Protein AF-A0A918P3N2-F1 (afdb_monomer_lite)

Secondary structure (DSSP, 8-state):
-HHHHHHHHHHHHHHHHHHHHHHHHHHHHHHHHHHHHHHHHHHHHHHHH-HHHHHHSSS-EEEEETTEEEEPEEEEEEEEEEEE--SSS--EEEEEEEEEEEEE--HHHH-SS-EEEEEE--

pLDDT: mean 78.61, std 9.33, range [52.81, 93.38]

Radius of gyration: 25.33 Å; chains: 1; bounding box: 62×41×78 Å

Structure (mmCIF, N/CA/C/O backbone):
data_AF-A0A918P3N2-F1
#
_entry.id   AF-A0A918P3N2-F1
#
loop_
_atom_site.group_PDB
_atom_site.id
_atom_site.type_symbol
_atom_site.label_atom_id
_atom_site.label_alt_id
_atom_site.label_comp_id
_atom_site.label_asym_id
_atom_site.label_entity_id
_atom_site.label_seq_id
_atom_site.pdbx_PDB_ins_code
_atom_site.Cartn_x
_atom_site.Cartn_y
_atom_site.Cartn_z
_atom_site.occupancy
_atom_site.B_iso_or_equiv
_atom_site.auth_seq_id
_atom_site.auth_comp_id
_atom_site.auth_asym_id
_atom_site.auth_atom_id
_atom_site.pdbx_PDB_model_num
ATOM 1 N N . MET A 1 1 ? -44.129 3.599 36.115 1.00 69.62 1 MET A N 1
ATOM 2 C CA . MET A 1 1 ? -43.872 4.905 35.473 1.00 69.62 1 MET A CA 1
ATOM 3 C C . MET A 1 1 ? -42.422 5.367 35.657 1.00 69.62 1 MET A C 1
ATOM 5 O O . MET A 1 1 ? -41.700 5.334 34.676 1.00 69.62 1 MET A O 1
ATOM 9 N N . LEU A 1 2 ? -41.925 5.700 36.860 1.00 84.19 2 LEU A N 1
ATOM 10 C CA . LEU A 1 2 ? -40.513 6.131 37.031 1.00 84.19 2 LEU A CA 1
ATOM 11 C C . LEU A 1 2 ? -39.470 5.024 36.769 1.00 84.19 2 LEU A C 1
ATOM 13 O O . LEU A 1 2 ? -38.471 5.270 36.100 1.00 84.19 2 LEU A O 1
ATOM 17 N N . LEU A 1 3 ? -39.718 3.799 37.247 1.00 91.44 3 LEU A N 1
ATOM 18 C CA . LEU A 1 3 ? -38.815 2.657 37.024 1.00 91.44 3 LEU A CA 1
ATOM 19 C C . LEU A 1 3 ? -38.697 2.302 35.534 1.00 91.44 3 LEU A C 1
ATOM 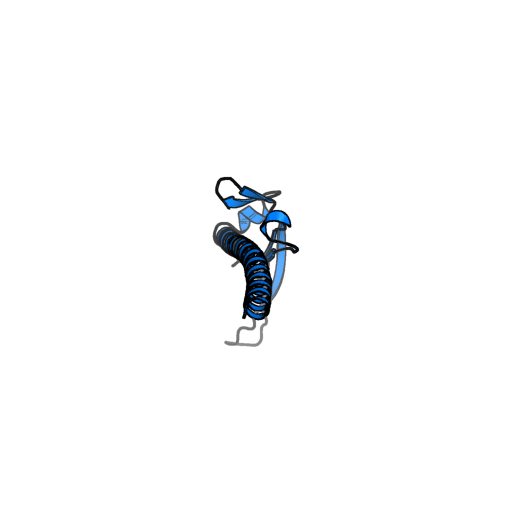21 O O . LEU A 1 3 ? -37.618 2.021 35.032 1.00 91.44 3 LEU A O 1
ATOM 25 N N . GLU A 1 4 ? -39.817 2.360 34.822 1.00 92.75 4 GLU A N 1
ATOM 26 C CA . GLU A 1 4 ? -39.901 2.056 33.395 1.00 92.75 4 GLU A CA 1
ATOM 27 C C . GLU A 1 4 ? -39.138 3.088 32.555 1.00 92.75 4 GLU A C 1
ATOM 29 O O . GLU A 1 4 ? -38.362 2.717 31.678 1.00 92.75 4 GLU A O 1
ATOM 34 N N . ALA A 1 5 ? -39.266 4.376 32.895 1.00 92.00 5 ALA A N 1
ATOM 35 C CA . ALA A 1 5 ? -38.491 5.441 32.265 1.00 92.00 5 ALA A CA 1
ATOM 36 C C . ALA A 1 5 ? -36.978 5.278 32.501 1.00 92.00 5 ALA A C 1
ATOM 38 O O . ALA A 1 5 ? -36.182 5.513 31.592 1.00 92.00 5 ALA A O 1
ATOM 39 N N . LEU A 1 6 ? -36.571 4.830 33.693 1.00 89.94 6 LEU A N 1
ATOM 40 C CA . LEU A 1 6 ? -35.164 4.587 34.020 1.00 89.94 6 LEU A CA 1
ATOM 41 C C . LEU A 1 6 ? -34.591 3.401 33.231 1.00 89.94 6 LEU A C 1
ATOM 43 O O . LEU A 1 6 ? -33.486 3.492 32.695 1.00 89.94 6 LEU A O 1
ATOM 47 N N . VAL A 1 7 ? -35.363 2.320 33.092 1.00 93.38 7 VAL A N 1
ATOM 48 C CA . VAL A 1 7 ? -34.984 1.166 32.263 1.00 93.38 7 VAL A CA 1
ATOM 49 C C . VAL A 1 7 ? -34.908 1.560 30.785 1.00 93.38 7 VAL A C 1
ATOM 51 O O . VAL A 1 7 ? -33.936 1.219 30.116 1.00 93.38 7 VAL A O 1
ATOM 54 N N . ALA A 1 8 ? -35.868 2.339 30.280 1.00 92.69 8 ALA A N 1
ATOM 55 C CA . ALA A 1 8 ? -35.857 2.817 28.900 1.00 92.69 8 ALA A CA 1
ATOM 56 C C . ALA A 1 8 ? -34.633 3.700 28.592 1.00 92.69 8 ALA A C 1
ATOM 58 O O . ALA A 1 8 ? -33.988 3.515 27.557 1.00 92.69 8 ALA A O 1
ATOM 59 N N . MET A 1 9 ? -34.258 4.611 29.502 1.00 90.00 9 MET A N 1
ATOM 60 C CA . MET A 1 9 ? -33.033 5.407 29.348 1.00 90.00 9 MET A CA 1
ATOM 61 C C . MET A 1 9 ? -31.776 4.534 29.350 1.00 90.00 9 MET A C 1
ATOM 63 O O . MET A 1 9 ? -30.884 4.756 28.534 1.00 90.00 9 MET A O 1
ATOM 67 N N . LEU A 1 10 ? -31.700 3.529 30.226 1.00 92.69 10 LEU A N 1
ATOM 68 C CA . LEU A 1 10 ? -30.543 2.635 30.313 1.00 92.69 10 LEU A CA 1
ATOM 69 C C . LEU A 1 10 ? -30.365 1.786 29.045 1.00 92.69 10 LEU A C 1
ATOM 71 O O . LEU A 1 10 ? -29.246 1.599 28.572 1.00 92.69 10 LEU A O 1
ATOM 75 N N . VAL A 1 11 ? -31.461 1.316 28.450 1.00 92.12 11 VAL A N 1
ATOM 76 C CA . VAL A 1 11 ? -31.408 0.587 27.174 1.00 92.12 11 VAL A CA 1
ATOM 77 C C . VAL A 1 11 ? -30.963 1.513 26.039 1.00 92.12 11 VAL A C 1
ATOM 79 O O . VAL A 1 11 ? -30.097 1.142 25.248 1.00 92.12 11 VAL A O 1
ATOM 82 N N . MET A 1 12 ? -31.486 2.740 25.975 1.00 90.88 12 MET A N 1
ATOM 83 C CA . MET A 1 12 ? -31.108 3.703 24.935 1.00 90.88 12 MET A CA 1
ATOM 84 C C . MET A 1 12 ? -29.639 4.129 25.018 1.00 90.88 12 MET A C 1
ATOM 86 O O . MET A 1 12 ? -28.984 4.257 23.982 1.00 90.88 12 MET A O 1
ATOM 90 N N . THR A 1 13 ? -29.084 4.301 26.221 1.00 88.81 13 THR A N 1
ATOM 91 C CA . THR A 1 13 ? -27.656 4.618 26.379 1.00 88.81 13 THR A CA 1
ATOM 92 C C . THR A 1 13 ? -26.765 3.445 25.981 1.00 88.81 13 THR A C 1
ATOM 94 O O . THR A 1 13 ? -25.779 3.652 25.273 1.00 88.81 13 THR A O 1
ATOM 97 N N . ALA A 1 14 ? -27.131 2.211 26.345 1.00 89.06 14 ALA A N 1
ATOM 98 C CA . ALA A 1 14 ? -26.402 1.014 25.928 1.00 89.06 14 ALA A CA 1
ATOM 99 C C . ALA A 1 14 ? -26.384 0.855 24.395 1.00 89.06 14 ALA A C 1
ATOM 101 O O . ALA A 1 14 ? -25.330 0.603 23.806 1.00 89.06 14 ALA A O 1
ATOM 102 N N . LEU A 1 15 ? -27.527 1.074 23.735 1.00 90.06 15 LEU A N 1
ATOM 103 C CA . LEU A 1 15 ? -27.627 1.044 22.272 1.00 90.06 15 LEU A CA 1
ATOM 104 C C . LEU A 1 15 ? -26.824 2.178 21.617 1.00 90.06 15 LEU A C 1
ATOM 106 O O . LEU A 1 15 ? -26.092 1.941 20.654 1.00 90.06 15 LEU A O 1
ATOM 110 N N . GLY A 1 16 ? -26.902 3.396 22.162 1.00 88.25 16 GLY A N 1
ATOM 111 C CA . GLY A 1 16 ? -26.153 4.552 21.666 1.00 88.25 16 GLY A CA 1
ATOM 112 C C . GLY A 1 16 ? -24.636 4.346 21.720 1.00 88.25 16 GLY A C 1
ATOM 113 O O . GLY A 1 16 ? -23.937 4.623 20.744 1.00 88.25 16 GLY A O 1
ATOM 114 N N . LEU A 1 17 ? -24.123 3.783 22.817 1.00 87.69 17 LEU A N 1
ATOM 115 C CA . LEU A 1 17 ? -22.699 3.467 22.970 1.00 87.69 17 LEU A CA 1
ATOM 116 C C . LEU A 1 17 ? -22.230 2.400 21.968 1.00 87.69 17 LEU A C 1
ATOM 118 O O . LEU A 1 17 ? -21.144 2.528 21.397 1.00 87.69 17 LEU A O 1
ATOM 122 N N . GLY A 1 18 ? -23.059 1.386 21.699 1.00 85.50 18 GLY A N 1
ATOM 123 C CA . GLY A 1 18 ? -22.765 0.365 20.689 1.00 85.50 18 GLY A CA 1
ATOM 124 C C . GLY A 1 18 ? -22.637 0.942 19.272 1.00 85.50 18 GLY A C 1
ATOM 125 O O . GLY A 1 18 ? -21.709 0.602 18.532 1.00 85.50 18 GLY A O 1
ATOM 126 N N . LEU A 1 19 ? -23.522 1.870 18.899 1.00 85.06 19 LEU A N 1
ATOM 127 C CA . LEU A 1 19 ? -23.482 2.536 17.593 1.00 85.06 19 LEU A CA 1
ATOM 128 C C . LEU A 1 19 ? -22.233 3.411 17.429 1.00 85.06 19 LEU A C 1
ATOM 130 O O . LEU A 1 19 ? -21.558 3.328 16.405 1.00 85.06 19 LEU A O 1
ATOM 134 N N . VAL A 1 20 ? -21.866 4.196 18.444 1.00 85.75 20 VAL A N 1
ATOM 135 C CA . VAL A 1 20 ? -20.661 5.045 18.388 1.00 85.75 20 VAL A CA 1
ATOM 136 C C . VAL A 1 20 ? -19.395 4.193 18.264 1.00 85.75 20 VAL A C 1
ATOM 138 O O . VAL A 1 20 ? -18.503 4.505 17.470 1.00 85.75 20 VAL A O 1
ATOM 141 N N . PHE A 1 21 ? -19.328 3.073 18.989 1.00 85.81 21 PHE A N 1
ATOM 142 C CA . PHE A 1 21 ? -18.190 2.158 18.919 1.00 85.81 21 PHE A CA 1
ATOM 143 C C . PHE A 1 21 ? -17.999 1.562 17.515 1.00 85.81 21 PHE A C 1
ATOM 145 O O . PHE A 1 21 ? -16.882 1.529 16.986 1.00 85.81 21 PHE A O 1
ATOM 152 N N . THR A 1 22 ? -19.087 1.120 16.881 1.00 84.69 22 THR A N 1
ATOM 153 C CA . THR A 1 22 ? -19.039 0.549 15.525 1.00 84.69 22 THR A CA 1
ATOM 154 C C . THR A 1 22 ? -18.732 1.603 14.460 1.00 84.69 22 THR A C 1
ATOM 156 O O . THR A 1 22 ? -17.925 1.341 13.565 1.00 84.69 22 THR A O 1
ATOM 159 N N . GLN A 1 23 ? -19.272 2.820 14.586 1.00 82.62 23 GLN A N 1
ATOM 160 C CA . GLN A 1 23 ? -18.950 3.934 13.688 1.00 82.62 23 GLN A CA 1
ATOM 161 C C . GLN A 1 23 ? -17.469 4.326 13.757 1.00 82.62 23 GLN A C 1
ATOM 163 O O . GLN A 1 23 ? -16.841 4.528 12.716 1.00 82.62 23 GLN A O 1
ATOM 168 N N . GLY A 1 24 ? -16.877 4.362 14.956 1.00 81.44 24 GLY A N 1
ATOM 169 C CA . GLY A 1 24 ? -15.446 4.632 15.122 1.00 81.44 24 GLY A CA 1
ATOM 170 C C . GLY A 1 24 ? -14.570 3.606 14.394 1.00 81.44 24 GLY A C 1
ATOM 171 O O . GLY A 1 24 ? -13.642 3.969 13.670 1.00 81.44 24 GLY A O 1
ATOM 172 N N . ARG A 1 25 ? -14.909 2.315 14.506 1.00 83.31 25 ARG A N 1
ATOM 173 C CA . ARG A 1 25 ? -14.227 1.228 13.779 1.00 83.31 25 ARG A CA 1
ATOM 174 C C . ARG A 1 25 ? -14.397 1.356 12.261 1.00 83.31 25 ARG A C 1
ATOM 176 O O . ARG A 1 25 ? -13.426 1.176 11.525 1.00 83.31 25 ARG A O 1
ATOM 183 N N . ALA A 1 26 ? -15.596 1.701 11.794 1.00 82.00 26 ALA A N 1
ATOM 184 C CA . ALA A 1 26 ? -15.882 1.882 10.373 1.00 82.00 26 ALA A CA 1
ATOM 185 C C . ALA A 1 26 ? -15.100 3.059 9.765 1.00 82.00 26 ALA A C 1
ATOM 187 O O . ALA A 1 26 ? -14.534 2.926 8.680 1.00 82.00 26 ALA A O 1
ATOM 188 N N . ALA A 1 27 ? -14.997 4.185 10.475 1.00 82.94 27 ALA A N 1
ATOM 189 C CA . ALA A 1 27 ? -14.236 5.349 10.022 1.00 82.94 27 ALA A CA 1
ATOM 190 C C . ALA A 1 27 ? -12.736 5.037 9.861 1.00 82.94 27 ALA A C 1
ATOM 192 O O . ALA A 1 27 ? -12.112 5.434 8.873 1.00 82.94 27 ALA A O 1
ATOM 193 N N . VAL A 1 28 ? -12.161 4.269 10.794 1.00 83.88 28 VAL A N 1
ATOM 194 C CA . VAL A 1 28 ? -10.769 3.800 10.693 1.00 83.88 28 VAL A CA 1
ATOM 195 C C . VAL A 1 28 ? -10.590 2.886 9.480 1.00 83.88 28 VAL A C 1
ATOM 197 O O . VAL A 1 28 ? -9.661 3.091 8.700 1.00 83.88 28 VAL A O 1
ATOM 200 N N . ALA A 1 29 ? -11.508 1.940 9.258 1.00 82.69 29 ALA A N 1
ATOM 201 C CA . ALA A 1 29 ? -11.460 1.056 8.094 1.00 82.69 29 ALA A CA 1
ATOM 202 C C . ALA A 1 29 ? -11.540 1.835 6.767 1.00 82.69 29 ALA A C 1
ATOM 204 O O . ALA A 1 29 ? -10.761 1.583 5.849 1.00 82.69 29 ALA A O 1
ATOM 205 N N . GLN A 1 30 ? -12.420 2.838 6.673 1.00 85.62 30 GLN A N 1
ATOM 206 C CA . GLN A 1 30 ? -12.526 3.693 5.486 1.00 85.62 30 GLN A CA 1
ATOM 207 C C . GLN A 1 30 ? -11.238 4.473 5.207 1.00 85.62 30 GLN A C 1
ATOM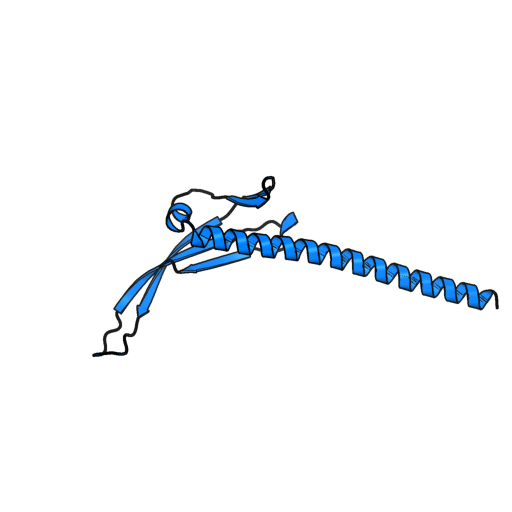 209 O O . GLN A 1 30 ? -10.835 4.597 4.048 1.00 85.62 30 GLN A O 1
ATOM 214 N N . LYS A 1 31 ? -10.568 4.982 6.249 1.00 85.12 31 LYS A N 1
ATOM 215 C CA . LYS A 1 31 ? -9.275 5.665 6.105 1.00 85.12 31 LYS A CA 1
ATOM 216 C C . LYS A 1 31 ? -8.224 4.732 5.502 1.00 85.12 31 LYS A C 1
ATOM 218 O O . LYS A 1 31 ? -7.549 5.127 4.553 1.00 85.12 31 LYS A O 1
ATOM 223 N N . THR A 1 32 ? -8.130 3.504 6.010 1.00 85.25 32 THR A N 1
ATOM 224 C CA . THR A 1 32 ? -7.199 2.485 5.508 1.00 85.25 32 THR A CA 1
ATOM 225 C C . THR A 1 32 ? -7.510 2.075 4.066 1.00 85.25 32 THR A C 1
ATOM 227 O O . THR A 1 32 ? -6.605 1.936 3.251 1.00 85.25 32 THR A O 1
ATOM 230 N N . LEU A 1 33 ? -8.785 1.937 3.699 1.00 84.00 33 LEU A N 1
ATOM 231 C CA . LEU A 1 33 ? -9.158 1.609 2.319 1.00 84.00 33 LEU A CA 1
ATOM 232 C C . LEU A 1 33 ? -8.806 2.736 1.339 1.00 84.00 33 LEU A C 1
ATOM 234 O O . LEU A 1 33 ? -8.336 2.476 0.232 1.00 84.00 33 LEU A O 1
ATOM 238 N N . ARG A 1 34 ? -8.989 3.999 1.742 1.00 85.88 34 ARG A N 1
ATOM 239 C CA . ARG A 1 34 ? -8.624 5.156 0.910 1.00 85.88 34 ARG A CA 1
ATOM 240 C C . ARG A 1 34 ? -7.119 5.235 0.664 1.00 85.88 34 ARG A C 1
ATOM 242 O O . ARG A 1 34 ? -6.712 5.481 -0.469 1.00 85.88 34 ARG A O 1
ATOM 249 N N . SER A 1 35 ? -6.299 5.017 1.691 1.00 85.75 35 SER A N 1
ATOM 250 C CA . SER A 1 35 ? -4.838 5.021 1.546 1.00 85.75 35 SER A CA 1
ATOM 251 C C . SER A 1 35 ? -4.341 3.849 0.700 1.00 85.75 35 SER A C 1
ATOM 253 O O . SER A 1 35 ? -3.464 4.050 -0.138 1.00 85.75 35 SER A O 1
ATOM 255 N N . GLN A 1 36 ? -4.929 2.657 0.849 1.00 86.12 36 GLN A N 1
ATOM 256 C CA . GLN A 1 36 ? -4.620 1.511 -0.010 1.00 86.12 36 GLN A CA 1
ATOM 257 C C . GLN A 1 36 ? -4.964 1.792 -1.476 1.00 86.12 36 GLN A C 1
ATOM 259 O O . GLN A 1 36 ? -4.120 1.595 -2.347 1.00 86.12 36 GLN A O 1
ATOM 264 N N . ASN A 1 37 ? -6.165 2.306 -1.762 1.00 87.31 37 ASN A N 1
ATOM 265 C CA . ASN A 1 37 ? -6.569 2.622 -3.134 1.00 87.31 37 ASN A CA 1
ATOM 266 C C . ASN A 1 37 ? -5.644 3.681 -3.761 1.00 87.31 37 ASN A C 1
ATOM 268 O O . ASN A 1 37 ? -5.154 3.514 -4.877 1.00 87.31 37 ASN A O 1
ATOM 272 N N . LEU A 1 38 ? -5.311 4.732 -3.007 1.00 87.38 38 LEU A N 1
ATOM 273 C CA . LEU A 1 38 ? -4.362 5.748 -3.456 1.00 87.38 38 LEU A CA 1
ATOM 274 C C . LEU A 1 38 ? -2.978 5.155 -3.756 1.00 87.38 38 LEU A C 1
ATOM 276 O O . LEU A 1 38 ? -2.389 5.482 -4.786 1.00 87.38 38 LEU A O 1
ATOM 280 N N . ALA A 1 39 ? -2.475 4.263 -2.899 1.00 86.69 39 ALA A N 1
ATOM 281 C CA . ALA A 1 39 ? -1.203 3.580 -3.119 1.00 86.69 39 ALA A CA 1
ATOM 282 C C . ALA A 1 39 ? -1.218 2.758 -4.417 1.00 86.69 39 ALA A C 1
ATOM 284 O O . ALA A 1 39 ? -0.287 2.867 -5.213 1.00 86.69 39 ALA A O 1
ATOM 285 N N . VAL A 1 40 ? -2.292 2.004 -4.672 1.00 87.06 40 VAL A N 1
ATOM 286 C CA . VAL A 1 40 ? -2.460 1.209 -5.901 1.00 87.06 40 VAL A CA 1
ATOM 287 C C . VAL A 1 40 ? -2.474 2.096 -7.145 1.00 87.06 40 VAL A C 1
ATOM 289 O O . VAL A 1 40 ? -1.767 1.809 -8.110 1.00 87.06 40 VAL A O 1
ATOM 292 N N . VAL A 1 41 ? -3.235 3.195 -7.129 1.00 88.19 41 VAL A N 1
ATOM 293 C CA . VAL A 1 41 ? -3.290 4.135 -8.259 1.00 88.19 41 VAL A CA 1
ATOM 294 C C . VAL A 1 41 ? -1.912 4.737 -8.526 1.00 88.19 41 VAL A C 1
ATOM 296 O O . VAL A 1 41 ? -1.467 4.764 -9.671 1.00 88.19 41 VAL A O 1
ATOM 299 N N . ARG A 1 42 ? -1.196 5.164 -7.480 1.00 85.12 42 ARG A N 1
ATOM 300 C CA . ARG A 1 42 ? 0.155 5.726 -7.617 1.00 85.12 42 ARG A CA 1
ATOM 301 C C . ARG A 1 42 ? 1.152 4.704 -8.152 1.00 85.12 42 ARG A C 1
ATOM 303 O O . ARG A 1 42 ? 1.915 5.034 -9.051 1.00 85.12 42 ARG A O 1
ATOM 310 N N . MET A 1 43 ? 1.110 3.463 -7.669 1.00 82.62 43 MET A N 1
ATOM 311 C CA . MET A 1 43 ? 1.938 2.384 -8.210 1.00 82.62 43 MET A CA 1
ATOM 312 C C . MET A 1 43 ? 1.639 2.119 -9.682 1.00 82.62 43 MET A C 1
ATOM 314 O O . MET A 1 43 ? 2.568 1.946 -10.461 1.00 82.62 43 MET A O 1
ATOM 318 N N . ARG A 1 44 ? 0.362 2.123 -10.085 1.00 84.44 44 ARG A N 1
ATOM 319 C CA . ARG A 1 44 ? -0.012 1.958 -11.493 1.00 84.44 44 ARG A CA 1
ATOM 320 C C . ARG A 1 44 ? 0.527 3.098 -12.354 1.00 84.44 44 ARG A C 1
ATOM 322 O O . ARG A 1 44 ? 1.043 2.827 -13.427 1.00 84.44 44 ARG A O 1
ATOM 329 N N . VAL A 1 45 ? 0.448 4.340 -11.881 1.00 84.56 45 VAL A N 1
ATOM 330 C CA . VAL A 1 45 ? 1.018 5.494 -12.594 1.00 84.56 45 VAL A CA 1
ATOM 331 C C . VAL A 1 45 ? 2.534 5.349 -12.745 1.00 84.56 45 VAL A C 1
ATOM 333 O O . VAL A 1 45 ? 3.050 5.570 -13.834 1.00 84.56 45 VAL A O 1
ATOM 336 N N . LEU A 1 46 ? 3.244 4.909 -11.699 1.00 80.94 46 LEU A N 1
ATOM 337 C CA . LEU A 1 46 ? 4.681 4.629 -11.796 1.00 80.94 46 LEU A CA 1
ATOM 338 C C . LEU A 1 46 ? 4.976 3.518 -12.813 1.00 80.94 46 LEU A C 1
ATOM 340 O O . LEU A 1 46 ? 5.862 3.675 -13.648 1.00 80.94 46 LEU A O 1
ATOM 344 N N . LEU A 1 47 ? 4.193 2.436 -12.794 1.00 79.88 47 LEU A N 1
ATOM 345 C CA . LEU A 1 47 ? 4.299 1.347 -13.767 1.00 79.88 47 LEU A CA 1
ATOM 346 C C . LEU A 1 47 ? 3.945 1.771 -15.195 1.00 79.88 47 LEU A C 1
ATOM 348 O O . LEU A 1 47 ? 4.365 1.101 -16.122 1.00 79.88 47 LEU A O 1
ATOM 352 N N . GLN A 1 48 ? 3.148 2.813 -15.404 1.00 79.38 48 GLN A N 1
ATOM 353 C CA . GLN A 1 48 ? 2.803 3.291 -16.747 1.00 79.38 48 GLN A CA 1
ATOM 354 C C . GLN A 1 48 ? 3.795 4.328 -17.281 1.00 79.38 48 GLN A C 1
ATOM 356 O O . GLN A 1 48 ? 3.911 4.470 -18.492 1.00 79.38 48 GLN A O 1
ATOM 361 N N . GLY A 1 49 ? 4.477 5.060 -16.396 1.00 75.88 49 GLY A N 1
ATOM 362 C CA . GLY A 1 49 ? 5.380 6.144 -16.775 1.00 75.88 49 GLY A CA 1
ATOM 363 C C . GLY A 1 49 ? 6.744 5.665 -17.261 1.00 75.88 49 GLY A C 1
ATOM 364 O O . GLY A 1 49 ? 7.113 5.944 -18.396 1.00 75.88 49 GLY A O 1
ATOM 365 N N . ASP A 1 50 ? 7.506 4.977 -16.405 1.00 70.00 50 ASP A N 1
ATOM 366 C CA . ASP A 1 50 ? 8.911 4.667 -16.708 1.00 70.00 50 ASP A CA 1
ATOM 367 C C . ASP A 1 50 ? 9.384 3.369 -16.032 1.00 70.00 50 ASP A C 1
ATOM 369 O O . ASP A 1 50 ? 10.116 3.353 -15.037 1.00 70.00 50 ASP A O 1
ATOM 373 N N . GLN A 1 51 ? 8.910 2.240 -16.569 1.00 69.44 51 GLN A N 1
ATOM 374 C CA . GLN A 1 51 ? 9.217 0.897 -16.060 1.00 69.44 51 GLN A CA 1
ATOM 375 C C . GLN A 1 51 ? 10.716 0.578 -16.076 1.00 69.44 51 GLN A C 1
ATOM 377 O O . GLN A 1 51 ? 11.195 -0.143 -15.201 1.00 69.44 51 GLN A O 1
ATOM 382 N N . ALA A 1 52 ? 11.459 1.120 -17.045 1.00 68.50 52 ALA A N 1
ATOM 383 C CA . ALA A 1 52 ? 12.892 0.892 -17.175 1.00 68.50 52 ALA A CA 1
ATOM 384 C C . ALA A 1 52 ? 13.678 1.622 -16.074 1.00 68.50 52 ALA A C 1
ATOM 386 O O . ALA A 1 52 ? 14.543 1.016 -15.433 1.00 68.50 52 ALA A O 1
ATOM 387 N N . ALA A 1 53 ? 13.334 2.883 -15.785 1.00 73.38 53 ALA A N 1
ATOM 388 C CA . ALA A 1 53 ? 13.969 3.654 -14.715 1.00 73.38 53 ALA A CA 1
ATOM 389 C C . ALA A 1 53 ? 13.724 3.051 -13.320 1.00 73.38 53 ALA A C 1
ATOM 391 O O . ALA A 1 53 ? 14.607 3.083 -12.458 1.00 73.38 53 ALA A O 1
ATOM 392 N N . LEU A 1 54 ? 12.558 2.434 -13.100 1.00 72.75 54 LEU A N 1
ATOM 393 C CA . LEU A 1 54 ? 12.218 1.744 -11.849 1.00 72.75 54 LEU A CA 1
ATOM 394 C C . LEU A 1 54 ? 13.153 0.564 -11.535 1.00 72.75 54 LEU A C 1
ATOM 396 O O . LEU A 1 54 ? 13.415 0.302 -10.364 1.00 72.75 54 LEU A O 1
ATOM 400 N N . CYS A 1 55 ? 13.670 -0.128 -12.555 1.00 75.56 55 CYS A N 1
ATOM 401 C CA . CYS A 1 55 ? 14.612 -1.239 -12.381 1.00 75.56 55 CYS A CA 1
ATOM 402 C C . CYS A 1 55 ? 16.067 -0.786 -12.192 1.00 75.56 55 CYS A C 1
ATOM 404 O O . CYS A 1 55 ? 16.883 -1.558 -11.694 1.00 75.56 55 CYS A O 1
ATOM 406 N N . GLN A 1 56 ? 16.399 0.437 -12.610 1.00 77.06 56 GLN A N 1
ATOM 407 C CA . GLN A 1 56 ? 17.752 0.996 -12.521 1.00 77.06 56 GLN A CA 1
ATOM 408 C C . GLN A 1 56 ? 17.958 1.837 -11.259 1.00 77.06 56 GLN A C 1
ATOM 410 O O . GLN A 1 56 ? 19.090 2.017 -10.817 1.00 77.06 56 GLN A O 1
ATOM 415 N N . THR A 1 57 ? 16.875 2.337 -10.662 1.00 76.12 57 THR A N 1
ATOM 416 C CA . THR A 1 57 ? 16.944 3.171 -9.462 1.00 76.12 57 THR A CA 1
ATOM 417 C C . THR A 1 57 ? 17.036 2.290 -8.212 1.00 76.12 57 THR A C 1
ATOM 419 O O . THR A 1 57 ? 16.080 1.573 -7.903 1.00 76.12 57 THR A O 1
ATOM 422 N N . PRO A 1 58 ? 18.135 2.342 -7.439 1.00 61.59 58 PRO A N 1
ATOM 423 C CA . PRO A 1 58 ? 18.184 1.671 -6.152 1.00 61.59 58 PRO A CA 1
ATOM 424 C C . PRO A 1 58 ? 17.229 2.401 -5.198 1.00 61.59 58 PRO A C 1
ATOM 426 O O . PRO A 1 58 ? 17.389 3.592 -4.936 1.00 61.59 58 PRO A O 1
ATOM 429 N N . SER A 1 59 ? 16.229 1.694 -4.666 1.00 68.06 59 SER A N 1
ATOM 430 C CA . SER A 1 59 ? 15.271 2.193 -3.658 1.00 68.06 59 SER A CA 1
ATOM 431 C C . SER A 1 59 ? 14.408 3.403 -4.077 1.00 68.06 59 SER A C 1
ATOM 433 O O . SER A 1 59 ? 14.509 4.480 -3.485 1.00 68.06 59 SER A O 1
ATOM 435 N N . PRO A 1 60 ? 13.498 3.243 -5.054 1.00 78.12 60 PRO A N 1
ATOM 436 C CA . PRO A 1 60 ? 12.511 4.273 -5.348 1.00 78.12 60 PRO A CA 1
ATOM 437 C C . PRO A 1 60 ? 11.538 4.460 -4.175 1.00 78.12 60 PRO A C 1
ATOM 439 O O . PRO A 1 60 ? 11.341 3.582 -3.330 1.00 78.12 60 PRO A O 1
ATOM 442 N N . THR A 1 61 ? 10.902 5.625 -4.123 1.00 81.81 61 THR A N 1
ATOM 443 C CA . THR A 1 61 ? 9.869 5.931 -3.130 1.00 81.81 61 THR A CA 1
ATOM 444 C C . THR A 1 61 ? 8.520 6.108 -3.811 1.00 81.81 61 THR A C 1
ATOM 446 O O . THR A 1 61 ? 8.430 6.565 -4.949 1.00 81.81 61 THR A O 1
ATOM 449 N N . LEU A 1 62 ? 7.453 5.720 -3.115 1.00 81.56 62 LEU A N 1
ATOM 450 C CA . LEU A 1 62 ? 6.078 5.905 -3.554 1.00 81.56 62 LEU A CA 1
ATOM 451 C C . LEU A 1 62 ? 5.484 7.131 -2.845 1.00 81.56 62 LEU A C 1
ATOM 453 O O . LEU A 1 62 ? 5.125 7.025 -1.666 1.00 81.56 62 LEU A O 1
ATOM 457 N N . PRO A 1 63 ? 5.360 8.288 -3.520 1.00 82.12 63 PRO A N 1
ATOM 458 C CA . PRO A 1 63 ? 4.692 9.450 -2.949 1.00 82.12 63 PRO A CA 1
ATOM 459 C C . PRO A 1 63 ? 3.178 9.203 -2.898 1.00 82.12 63 PRO A C 1
ATOM 461 O O . PRO A 1 63 ? 2.509 9.105 -3.930 1.00 82.12 63 PRO A O 1
ATOM 464 N N . LEU A 1 64 ? 2.622 9.102 -1.689 1.00 78.88 64 LEU A N 1
ATOM 465 C CA . LEU A 1 64 ? 1.173 9.025 -1.470 1.00 78.88 64 LEU A CA 1
ATOM 466 C C . LEU A 1 64 ? 0.564 10.432 -1.455 1.00 78.88 64 LEU A C 1
ATOM 468 O O . LEU A 1 64 ? -0.480 10.673 -2.060 1.00 78.88 64 LEU A O 1
ATOM 472 N N . THR A 1 65 ? 1.246 11.370 -0.800 1.00 76.75 65 THR A N 1
ATOM 473 C CA . THR A 1 65 ? 0.910 12.799 -0.710 1.00 76.75 65 THR A CA 1
ATOM 474 C C . THR A 1 65 ? 2.205 13.618 -0.822 1.00 76.75 65 THR A C 1
ATOM 476 O O . THR A 1 65 ? 3.286 13.042 -0.694 1.00 76.75 65 THR A O 1
ATOM 479 N N . PRO A 1 66 ? 2.153 14.950 -1.024 1.00 73.69 66 PRO A N 1
ATOM 480 C CA . PRO A 1 66 ? 3.362 15.788 -1.041 1.00 73.69 66 PRO A CA 1
ATOM 481 C C . PRO A 1 66 ? 4.213 15.708 0.239 1.00 73.69 66 PRO A C 1
ATOM 483 O O . PRO A 1 66 ? 5.387 16.052 0.206 1.00 73.69 66 PRO A O 1
ATOM 486 N N . SER A 1 67 ? 3.640 15.254 1.356 1.00 76.69 67 SER A N 1
ATOM 487 C CA . SER A 1 67 ? 4.309 15.142 2.656 1.00 76.69 67 SER A CA 1
ATOM 488 C C . SER A 1 67 ? 4.567 13.702 3.112 1.00 76.69 67 SER A C 1
ATOM 490 O O . SER A 1 67 ? 5.189 13.504 4.153 1.00 76.69 67 SER A O 1
ATOM 492 N N . VAL A 1 68 ? 4.081 12.692 2.379 1.00 81.19 68 VAL A N 1
ATOM 493 C CA . VAL A 1 68 ? 4.184 11.281 2.779 1.00 81.19 68 VAL A CA 1
ATOM 494 C C . VAL A 1 68 ? 4.644 10.429 1.605 1.00 81.19 68 VAL A C 1
ATOM 496 O O . VAL A 1 68 ? 3.911 10.215 0.636 1.00 81.19 68 VAL A O 1
ATOM 499 N N . SER A 1 69 ? 5.843 9.873 1.747 1.00 83.31 69 SER A N 1
ATOM 500 C CA . SER A 1 69 ? 6.452 8.918 0.825 1.00 83.31 69 SER A CA 1
ATOM 501 C C . SER A 1 69 ? 6.767 7.611 1.544 1.00 83.31 69 SER A C 1
ATOM 503 O O . SER A 1 69 ? 7.285 7.628 2.661 1.00 83.31 69 SER A O 1
ATOM 505 N N . LEU A 1 70 ? 6.476 6.478 0.906 1.00 83.81 70 LEU A N 1
ATOM 506 C CA . LEU A 1 70 ? 6.817 5.155 1.433 1.00 83.81 70 LEU A CA 1
ATOM 507 C C . LEU A 1 70 ? 7.976 4.538 0.648 1.00 83.81 70 LEU A C 1
ATOM 509 O O . LEU A 1 70 ? 8.077 4.776 -0.557 1.00 83.81 70 LEU A O 1
ATOM 513 N N . PRO A 1 71 ? 8.822 3.715 1.291 1.00 83.12 71 PRO A N 1
ATOM 514 C CA . PRO A 1 71 ? 9.848 2.962 0.584 1.00 83.12 71 PRO A CA 1
ATOM 515 C C . PRO A 1 71 ? 9.184 1.947 -0.350 1.00 83.12 71 PRO A C 1
ATOM 517 O O . PRO A 1 71 ? 8.346 1.155 0.085 1.00 83.12 71 PRO A O 1
ATOM 520 N N . LEU A 1 72 ? 9.543 1.983 -1.631 1.00 83.06 72 LEU A N 1
ATOM 521 C CA . LEU A 1 72 ? 9.041 1.057 -2.636 1.00 83.06 72 LEU A CA 1
ATOM 522 C C . LEU A 1 72 ? 10.103 -0.008 -2.894 1.00 83.06 72 LEU A C 1
ATOM 524 O O . LEU A 1 72 ? 11.254 0.298 -3.201 1.00 83.06 72 LEU A O 1
ATOM 528 N N . THR A 1 73 ? 9.721 -1.274 -2.793 1.00 83.00 73 THR A N 1
ATOM 529 C CA . THR A 1 73 ? 10.585 -2.375 -3.215 1.00 83.00 73 THR A CA 1
ATOM 530 C C . THR A 1 73 ? 10.216 -2.754 -4.639 1.00 83.00 73 THR A C 1
ATOM 532 O O . THR A 1 73 ? 9.064 -3.086 -4.919 1.00 83.00 73 THR A O 1
ATOM 535 N N . VAL A 1 74 ? 11.195 -2.685 -5.538 1.00 82.44 74 VAL A N 1
ATOM 536 C CA . VAL A 1 74 ? 11.039 -3.046 -6.948 1.00 82.44 74 VAL A CA 1
ATOM 537 C C . VAL A 1 74 ? 11.804 -4.326 -7.206 1.00 82.44 74 VAL A C 1
ATOM 539 O O . VAL A 1 74 ? 12.970 -4.453 -6.839 1.00 82.44 74 VAL A O 1
ATOM 542 N N . ARG A 1 75 ? 11.140 -5.284 -7.844 1.00 82.81 75 ARG A N 1
ATOM 543 C CA . ARG A 1 75 ? 11.744 -6.533 -8.284 1.00 82.81 75 ARG A CA 1
ATOM 544 C C . ARG A 1 75 ? 11.490 -6.700 -9.770 1.00 82.81 75 ARG A C 1
ATOM 546 O O . ARG A 1 75 ? 10.348 -6.881 -10.189 1.00 82.81 75 ARG A O 1
ATOM 553 N N . CYS A 1 76 ? 12.565 -6.655 -10.544 1.00 81.81 76 CYS A N 1
ATOM 554 C CA . CYS A 1 76 ? 12.525 -6.866 -11.982 1.00 81.81 76 CYS A CA 1
ATOM 555 C C . CYS A 1 76 ? 12.985 -8.289 -12.292 1.00 81.81 76 CYS A C 1
ATOM 557 O O . CYS A 1 76 ? 13.982 -8.767 -11.753 1.00 81.81 76 CYS A O 1
ATOM 559 N N . SER A 1 77 ? 12.212 -8.991 -13.108 1.00 81.25 77 SER A N 1
ATOM 560 C CA . SER A 1 77 ? 12.470 -10.365 -13.529 1.00 81.25 77 SER A CA 1
ATOM 561 C C . SER A 1 77 ? 12.087 -10.504 -14.996 1.00 81.25 77 SER A C 1
ATOM 563 O O . SER A 1 77 ? 11.317 -9.705 -15.508 1.00 81.25 77 SER A O 1
ATOM 565 N N . THR A 1 78 ? 12.619 -11.495 -15.692 1.00 80.19 78 THR A N 1
ATOM 566 C CA . THR A 1 78 ? 12.220 -11.829 -17.060 1.00 80.19 78 THR A CA 1
ATOM 567 C C . THR A 1 78 ? 11.444 -13.136 -17.041 1.00 80.19 78 THR A C 1
ATOM 569 O O . THR A 1 78 ? 11.789 -14.068 -16.314 1.00 80.19 78 THR A O 1
ATOM 572 N N . ARG A 1 79 ? 10.362 -13.207 -17.816 1.00 77.06 79 ARG A N 1
ATOM 573 C CA . ARG A 1 79 ? 9.527 -14.400 -17.929 1.00 77.06 79 ARG A CA 1
ATOM 574 C C . ARG A 1 79 ? 9.447 -14.830 -19.383 1.00 77.06 79 ARG A C 1
ATOM 576 O O . ARG A 1 79 ? 9.048 -14.049 -20.240 1.00 77.06 79 ARG A O 1
ATOM 583 N N . ASN A 1 80 ? 9.787 -16.083 -19.650 1.00 74.50 80 ASN A N 1
ATOM 584 C CA . ASN A 1 80 ? 9.622 -16.672 -20.971 1.00 74.50 80 ASN A CA 1
ATOM 585 C C . ASN A 1 80 ? 8.146 -17.040 -21.156 1.00 74.50 80 ASN A C 1
ATOM 587 O O . ASN A 1 80 ? 7.579 -17.780 -20.349 1.00 74.50 80 ASN A O 1
ATOM 591 N N . MET A 1 81 ? 7.527 -16.508 -22.201 1.00 69.12 81 MET A N 1
ATOM 592 C CA . MET A 1 81 ? 6.174 -16.838 -22.628 1.00 69.12 81 MET A CA 1
ATOM 593 C C . MET A 1 81 ? 6.234 -17.494 -24.003 1.00 69.12 81 MET A C 1
ATOM 595 O O . MET A 1 81 ? 6.956 -17.033 -24.880 1.00 69.12 81 MET A O 1
ATOM 599 N N . ALA A 1 82 ? 5.487 -18.578 -24.191 1.00 68.12 82 ALA A N 1
ATOM 600 C CA . ALA A 1 82 ? 5.258 -19.137 -25.515 1.00 68.12 82 ALA A CA 1
ATOM 601 C C . ALA A 1 82 ? 4.050 -18.422 -26.122 1.00 68.12 82 ALA A C 1
ATOM 603 O O . ALA A 1 82 ? 2.983 -18.390 -25.506 1.00 68.12 82 ALA A O 1
ATOM 604 N N . VAL A 1 83 ? 4.227 -17.817 -27.294 1.00 66.31 83 VAL A N 1
ATOM 605 C CA . VAL A 1 83 ? 3.117 -17.266 -28.073 1.00 66.31 83 VAL A CA 1
ATOM 606 C C . VAL A 1 83 ? 2.790 -18.277 -29.160 1.00 66.31 83 VAL A C 1
ATOM 608 O O . VAL A 1 83 ? 3.608 -18.524 -30.047 1.00 66.31 83 VAL A O 1
ATOM 611 N N . ASP A 1 84 ? 1.601 -18.867 -29.079 1.00 64.94 84 ASP A N 1
ATOM 612 C CA . ASP A 1 84 ? 1.070 -19.698 -30.153 1.00 64.94 84 ASP A CA 1
ATOM 613 C C . ASP A 1 84 ? 0.389 -18.783 -31.175 1.00 64.94 84 ASP A C 1
ATOM 615 O O . ASP A 1 84 ? -0.623 -18.144 -30.882 1.00 64.94 84 ASP A O 1
ATOM 619 N N . ALA A 1 85 ? 0.967 -18.684 -32.373 1.00 59.56 85 ALA A N 1
ATOM 620 C CA . ALA A 1 85 ? 0.363 -17.973 -33.493 1.00 59.56 85 ALA A CA 1
ATOM 621 C C . ALA A 1 85 ? -0.562 -18.940 -34.264 1.00 59.56 85 ALA A C 1
ATOM 623 O O . ALA A 1 85 ? -0.068 -19.871 -34.900 1.00 59.56 85 ALA A O 1
ATOM 624 N N . PRO A 1 86 ? -1.898 -18.754 -34.249 1.00 59.22 86 PRO A N 1
ATOM 625 C CA . PRO A 1 86 ? -2.822 -19.686 -34.900 1.00 59.22 86 PRO A CA 1
ATOM 626 C C . PRO A 1 86 ? -2.881 -19.546 -36.433 1.00 59.22 86 PRO A C 1
ATOM 628 O O . PRO A 1 86 ? -3.582 -20.316 -37.086 1.00 59.22 86 PRO A O 1
ATOM 631 N N . ALA A 1 87 ? -2.157 -18.596 -37.034 1.00 58.41 87 ALA A N 1
ATOM 632 C CA . ALA A 1 87 ? -2.136 -18.390 -38.479 1.00 58.41 87 ALA A CA 1
ATOM 633 C C . ALA A 1 87 ? -0.781 -18.811 -39.073 1.00 58.41 87 ALA A C 1
ATOM 635 O O . ALA A 1 87 ? 0.208 -18.101 -38.929 1.00 58.41 87 ALA A O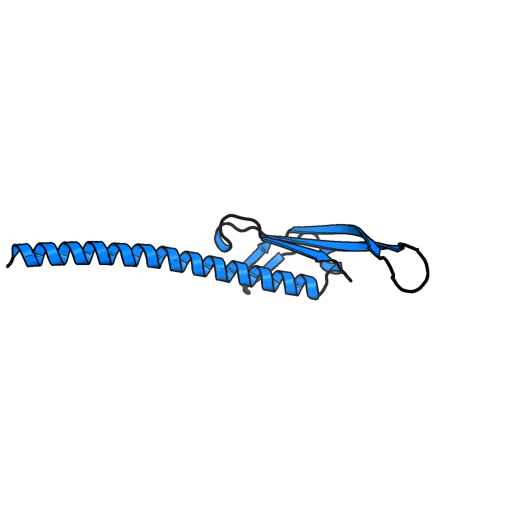 1
ATOM 636 N N . ALA A 1 88 ? -0.799 -19.947 -39.778 1.00 55.12 88 ALA A N 1
ATOM 637 C CA . ALA A 1 88 ? 0.279 -20.552 -40.571 1.00 55.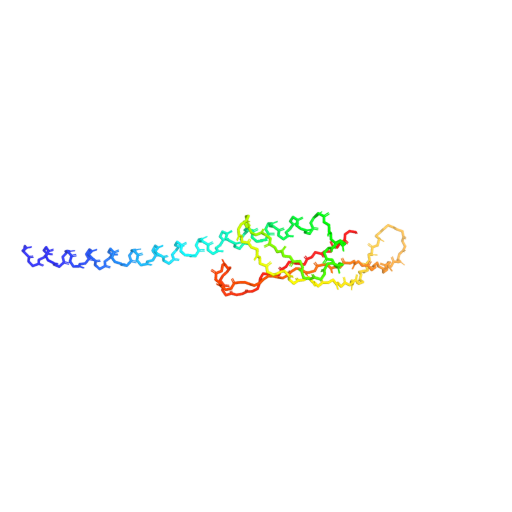12 88 ALA A CA 1
ATOM 638 C C . ALA A 1 88 ? 1.385 -21.310 -39.800 1.00 55.12 88 ALA A C 1
ATOM 640 O O . ALA A 1 88 ? 2.509 -20.846 -39.672 1.00 55.12 88 ALA A O 1
ATOM 641 N N . GLY A 1 89 ? 1.078 -22.558 -39.418 1.00 52.81 89 GLY A N 1
ATOM 642 C CA . GLY A 1 89 ? 2.078 -23.621 -39.246 1.00 52.81 89 GLY A CA 1
ATOM 643 C C . GLY A 1 89 ? 2.816 -23.632 -37.906 1.00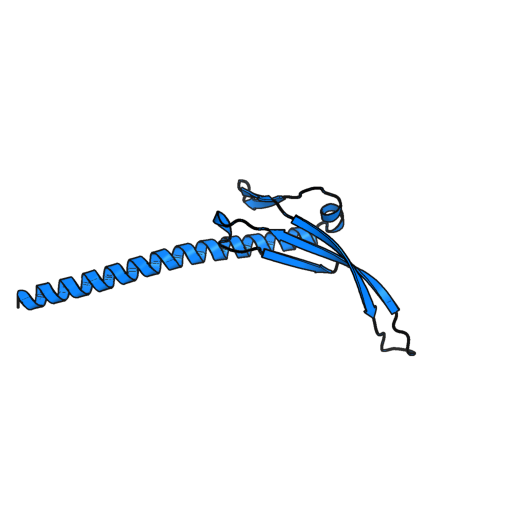 52.81 89 GLY A C 1
ATOM 644 O O . GLY A 1 89 ? 3.843 -22.990 -37.754 1.00 52.81 89 GLY A O 1
ATOM 645 N N . THR A 1 90 ? 2.287 -24.423 -36.967 1.00 55.22 90 THR A N 1
ATOM 646 C CA . THR A 1 90 ? 2.956 -25.049 -35.804 1.00 55.22 90 THR A CA 1
ATOM 647 C C . THR A 1 90 ? 4.362 -24.531 -35.467 1.00 55.22 90 THR A C 1
ATOM 649 O O . THR A 1 90 ? 5.365 -25.195 -35.734 1.00 55.22 90 THR A O 1
ATOM 652 N N . GLY A 1 91 ? 4.437 -23.363 -34.840 1.00 57.97 91 GLY A N 1
ATOM 653 C CA . GLY A 1 91 ? 5.669 -22.845 -34.263 1.00 57.97 91 GLY A CA 1
ATOM 654 C C . GLY A 1 91 ? 5.342 -22.019 -33.032 1.00 57.97 91 GLY A C 1
ATOM 655 O O . GLY A 1 91 ? 4.865 -20.896 -33.155 1.00 57.97 91 GLY A O 1
ATOM 656 N N . SER A 1 92 ? 5.585 -22.573 -31.846 1.00 58.47 92 SER A N 1
ATOM 657 C CA . SER A 1 92 ? 5.542 -21.802 -30.604 1.00 58.47 92 SER A CA 1
ATOM 658 C C . SER A 1 92 ? 6.812 -20.955 -30.537 1.00 58.47 92 SER A C 1
ATOM 660 O O . SER A 1 92 ? 7.919 -21.486 -30.428 1.00 58.47 92 SER A O 1
ATOM 662 N N . ALA A 1 93 ? 6.672 -19.634 -30.629 1.00 63.44 93 ALA A N 1
ATOM 663 C CA . ALA A 1 93 ? 7.796 -18.722 -30.457 1.00 63.44 93 ALA A CA 1
ATOM 664 C C . ALA A 1 93 ? 7.960 -18.408 -28.965 1.00 63.44 93 ALA A C 1
ATOM 666 O O . ALA A 1 93 ? 7.030 -17.923 -28.316 1.00 63.44 93 ALA A O 1
ATOM 667 N N . ALA A 1 94 ? 9.140 -18.693 -28.410 1.00 64.12 94 ALA A N 1
ATOM 668 C CA . ALA A 1 94 ? 9.484 -18.290 -27.053 1.00 64.12 94 ALA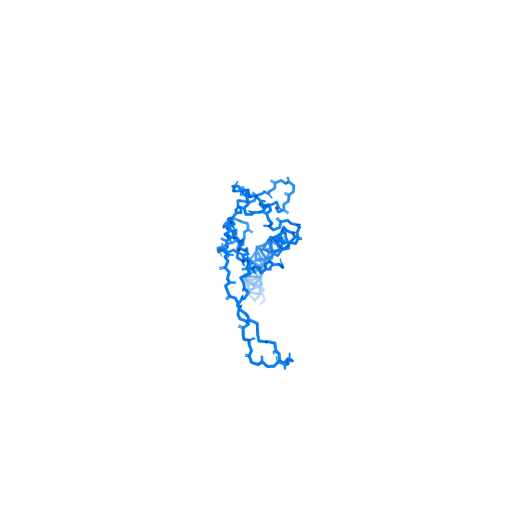 A CA 1
ATOM 669 C C . ALA A 1 94 ? 9.861 -16.803 -27.047 1.00 64.12 94 ALA A C 1
ATOM 671 O O . ALA A 1 94 ? 10.880 -16.408 -27.611 1.00 64.12 94 ALA A O 1
ATOM 672 N N . VAL A 1 95 ? 9.041 -15.985 -26.397 1.00 70.94 95 VAL A N 1
ATOM 673 C CA . VAL A 1 95 ? 9.263 -14.553 -26.201 1.00 70.94 95 VAL A CA 1
ATOM 674 C C . VAL A 1 95 ? 9.642 -14.321 -24.742 1.00 70.94 95 VAL A C 1
ATOM 676 O O . VAL A 1 95 ? 8.912 -14.698 -23.826 1.00 70.94 95 VAL A O 1
ATOM 679 N N . THR A 1 96 ? 10.795 -13.704 -24.505 1.00 73.94 96 THR A N 1
ATOM 680 C CA . THR A 1 96 ? 11.214 -13.293 -23.160 1.00 73.94 96 THR A CA 1
ATOM 681 C C . THR A 1 96 ? 10.633 -11.918 -22.868 1.00 73.94 96 THR A C 1
ATOM 683 O O . THR A 1 96 ? 11.002 -10.952 -23.528 1.00 73.94 96 THR A O 1
ATOM 686 N N . VAL A 1 97 ? 9.748 -11.824 -21.877 1.00 73.69 97 VAL A N 1
ATOM 687 C CA . VAL A 1 97 ? 9.060 -10.577 -21.527 1.00 73.69 97 VAL A CA 1
ATOM 688 C C . VAL A 1 97 ? 9.532 -10.074 -20.158 1.00 73.69 97 VAL A C 1
ATOM 690 O O . VAL A 1 97 ? 9.601 -10.873 -19.214 1.00 73.69 97 VAL A O 1
ATOM 693 N N . PRO A 1 98 ? 9.877 -8.783 -19.996 1.00 72.88 98 PRO A N 1
ATOM 694 C CA . PRO A 1 98 ? 10.211 -8.238 -18.689 1.00 72.88 98 PRO A CA 1
ATOM 695 C C . PRO A 1 98 ? 8.964 -8.173 -17.797 1.00 72.88 98 PRO A C 1
ATOM 697 O O . PRO A 1 98 ? 7.865 -7.851 -18.235 1.00 72.88 98 PRO A O 1
ATOM 700 N N . VAL A 1 99 ? 9.128 -8.479 -16.517 1.00 78.62 99 VAL A N 1
ATOM 701 C CA . VAL A 1 99 ? 8.097 -8.422 -15.480 1.00 78.62 99 VAL A CA 1
ATOM 702 C C . VAL A 1 99 ? 8.614 -7.546 -14.350 1.00 78.62 99 VAL A C 1
ATOM 704 O O . VAL A 1 99 ? 9.640 -7.839 -13.731 1.00 78.62 99 VAL A O 1
ATOM 707 N N . VAL A 1 100 ? 7.877 -6.479 -14.054 1.00 80.12 100 VAL A N 1
ATOM 708 C CA . VAL A 1 100 ? 8.190 -5.553 -12.965 1.00 80.12 100 VAL A CA 1
ATOM 709 C C . VAL A 1 100 ? 7.177 -5.762 -11.853 1.00 80.12 100 VAL A C 1
ATOM 711 O O . VAL A 1 100 ? 5.968 -5.665 -12.060 1.00 80.12 100 VAL A O 1
ATOM 714 N N . THR A 1 101 ? 7.675 -6.067 -10.658 1.00 81.88 101 THR A N 1
ATOM 715 C CA . THR A 1 101 ? 6.856 -6.230 -9.457 1.00 81.88 101 THR A CA 1
ATOM 716 C C . THR A 1 101 ? 7.194 -5.138 -8.454 1.00 81.88 101 THR A C 1
ATOM 718 O O . THR A 1 101 ? 8.346 -4.990 -8.053 1.00 81.88 101 THR A O 1
ATOM 721 N N . LEU A 1 102 ? 6.184 -4.379 -8.046 1.00 80.62 102 LEU A N 1
ATOM 722 C CA . LEU A 1 102 ? 6.258 -3.354 -7.016 1.00 80.62 102 LEU A CA 1
ATOM 723 C C . LEU A 1 102 ? 5.640 -3.878 -5.725 1.00 80.62 102 LEU A C 1
ATOM 725 O O . LEU A 1 102 ? 4.562 -4.474 -5.753 1.00 80.62 102 LEU A O 1
ATOM 729 N N . SER A 1 103 ? 6.280 -3.611 -4.592 1.00 80.75 103 SER A N 1
ATOM 730 C CA . SER A 1 103 ? 5.712 -3.908 -3.281 1.00 80.75 103 SER A CA 1
ATOM 731 C C . SER A 1 103 ? 5.923 -2.779 -2.282 1.00 80.75 103 SER A C 1
ATOM 733 O O . SER A 1 103 ? 7.019 -2.228 -2.184 1.00 80.75 103 SER A O 1
ATOM 735 N N . VAL A 1 104 ? 4.876 -2.464 -1.516 1.00 84.25 104 VAL A N 1
ATOM 736 C CA . VAL A 1 104 ? 4.927 -1.504 -0.404 1.00 84.25 104 VAL A CA 1
ATOM 737 C C . VAL A 1 104 ? 4.277 -2.098 0.838 1.00 84.25 104 VAL A C 1
ATOM 739 O O . VAL A 1 104 ? 3.252 -2.780 0.761 1.00 84.25 104 VAL A O 1
ATOM 742 N N . SER A 1 105 ? 4.838 -1.783 1.999 1.00 81.38 105 SER A N 1
ATOM 743 C CA . SER A 1 105 ? 4.239 -2.080 3.299 1.00 81.38 105 SER A CA 1
ATOM 744 C C . SER A 1 105 ? 4.357 -0.875 4.215 1.00 81.38 105 SER A C 1
ATOM 746 O O . SER A 1 105 ? 5.445 -0.334 4.399 1.00 81.38 105 SER A O 1
ATOM 748 N N . SER A 1 106 ? 3.246 -0.477 4.827 1.00 79.44 106 SER A N 1
ATOM 749 C CA . SER A 1 106 ? 3.267 0.423 5.979 1.00 79.44 106 SER A CA 1
ATOM 750 C C . SER A 1 106 ? 2.087 0.099 6.893 1.00 79.44 106 SER A C 1
ATOM 752 O O . SER A 1 106 ? 0.947 0.410 6.537 1.00 79.44 106 SER A O 1
ATOM 754 N N . PRO A 1 107 ? 2.333 -0.494 8.075 1.00 76.62 107 PRO A N 1
ATOM 755 C CA . PRO A 1 107 ? 1.267 -0.910 8.983 1.00 76.62 107 PRO A CA 1
ATOM 756 C C . PRO A 1 107 ? 0.443 0.270 9.513 1.00 76.62 107 PRO A C 1
ATOM 758 O O . PRO A 1 107 ? -0.748 0.124 9.771 1.00 76.62 107 PRO A O 1
ATOM 761 N N . ALA A 1 108 ? 1.049 1.455 9.618 1.00 75.88 108 ALA A N 1
ATOM 762 C CA . ALA A 1 108 ? 0.390 2.661 10.115 1.00 75.88 108 ALA A CA 1
ATOM 763 C C . ALA A 1 108 ? -0.574 3.298 9.098 1.00 75.88 108 ALA A C 1
ATOM 765 O O . ALA A 1 108 ? -1.552 3.935 9.486 1.00 75.88 108 ALA A O 1
ATOM 766 N N . LEU A 1 109 ? -0.292 3.154 7.798 1.00 74.81 109 LEU A N 1
ATOM 767 C CA . LEU A 1 109 ? -1.035 3.835 6.732 1.00 74.81 109 LEU A CA 1
ATOM 768 C C . LEU A 1 109 ? -1.904 2.882 5.918 1.00 74.81 109 LEU A C 1
ATOM 770 O O . LEU A 1 109 ? -3.011 3.258 5.549 1.00 74.81 109 LEU A O 1
ATOM 774 N N . LEU A 1 110 ? -1.429 1.668 5.648 1.00 79.69 110 LEU A N 1
ATOM 775 C CA . LEU A 1 110 ? -2.118 0.673 4.826 1.00 79.69 110 LEU A CA 1
ATOM 776 C C . LEU A 1 110 ? -2.739 -0.457 5.655 1.00 79.69 110 LEU A C 1
ATOM 778 O O . LEU A 1 110 ? -3.455 -1.285 5.098 1.00 79.69 110 LEU A O 1
ATOM 782 N N . GLY A 1 111 ? -2.532 -0.465 6.973 1.00 75.75 111 GLY A N 1
ATOM 783 C CA . GLY A 1 111 ? -2.935 -1.575 7.831 1.00 75.75 111 GLY A CA 1
ATOM 784 C C . GLY A 1 111 ? -1.984 -2.773 7.713 1.00 75.75 111 GLY A C 1
ATOM 785 O O . GLY A 1 111 ? -0.945 -2.682 7.054 1.00 75.75 111 GLY A O 1
ATOM 786 N N . PRO A 1 112 ? -2.292 -3.896 8.380 1.00 76.81 112 PRO A N 1
ATOM 787 C CA . PRO A 1 112 ? -1.456 -5.088 8.314 1.00 76.81 112 PRO A CA 1
ATOM 788 C C . PRO A 1 112 ? -1.460 -5.669 6.892 1.00 76.81 112 PRO A C 1
ATOM 790 O O . PRO A 1 112 ? -2.518 -5.995 6.358 1.00 76.81 112 PRO A O 1
ATOM 793 N N . GLY A 1 113 ? -0.276 -5.805 6.288 1.00 74.44 113 GLY A N 1
ATOM 794 C CA . GLY A 1 113 ? -0.101 -6.433 4.976 1.00 74.44 113 GLY A CA 1
ATOM 795 C C . GLY A 1 113 ? 0.889 -5.716 4.055 1.00 74.44 113 GLY A C 1
ATOM 796 O O . GLY A 1 113 ? 1.384 -4.624 4.345 1.00 74.44 113 GLY A O 1
ATOM 797 N N . THR A 1 114 ? 1.179 -6.361 2.928 1.00 79.31 114 THR A N 1
ATOM 798 C CA . THR A 1 114 ? 1.984 -5.836 1.820 1.00 79.31 114 THR A CA 1
ATOM 799 C C . THR A 1 114 ? 1.091 -5.711 0.587 1.00 79.31 114 THR A C 1
ATOM 801 O O . THR A 1 114 ? 0.426 -6.668 0.194 1.00 79.31 114 THR A O 1
ATOM 804 N N . LEU A 1 115 ? 1.061 -4.535 -0.044 1.00 78.31 115 LEU A N 1
ATOM 805 C CA . LEU A 1 115 ? 0.457 -4.410 -1.370 1.00 78.31 115 LEU A CA 1
ATOM 806 C C . LEU A 1 115 ? 1.509 -4.779 -2.404 1.00 78.31 115 LEU A C 1
ATOM 808 O O . LEU A 1 115 ? 2.610 -4.229 -2.379 1.00 78.31 115 LEU A O 1
ATOM 812 N N . THR A 1 116 ? 1.159 -5.698 -3.300 1.00 82.69 116 THR A N 1
ATOM 813 C CA . THR A 1 116 ? 2.019 -6.129 -4.402 1.00 82.69 116 THR A CA 1
ATOM 814 C C . THR A 1 116 ? 1.298 -5.916 -5.727 1.00 82.69 116 THR A C 1
ATOM 816 O O . THR A 1 116 ? 0.118 -6.234 -5.864 1.00 82.69 116 THR A O 1
ATOM 819 N N . LEU A 1 117 ? 1.996 -5.336 -6.697 1.00 79.31 117 LEU A N 1
ATOM 820 C CA . LEU A 1 117 ? 1.515 -5.134 -8.059 1.00 79.31 117 LEU A CA 1
ATOM 821 C C . LEU A 1 117 ? 2.568 -5.666 -9.015 1.00 79.31 117 LEU A C 1
ATOM 823 O O . LEU A 1 117 ? 3.708 -5.216 -8.990 1.00 79.31 117 LEU A O 1
ATOM 827 N N . SER A 1 118 ? 2.184 -6.625 -9.850 1.00 79.00 118 SER A N 1
ATOM 828 C CA . SER A 1 118 ? 3.045 -7.184 -10.886 1.00 79.00 118 SER A CA 1
ATOM 829 C C . SER A 1 118 ? 2.469 -6.830 -12.247 1.00 79.00 118 SER A C 1
ATOM 831 O O . SER A 1 118 ? 1.265 -6.978 -12.467 1.00 79.00 118 SER A O 1
ATOM 833 N N . THR A 1 119 ? 3.314 -6.332 -13.142 1.00 76.12 119 THR A N 1
ATOM 834 C CA . THR A 1 119 ? 2.951 -6.061 -14.532 1.00 76.12 119 THR A CA 1
ATOM 835 C C . THR A 1 119 ? 3.994 -6.642 -15.464 1.00 76.12 119 THR A C 1
ATOM 837 O O . THR A 1 119 ? 5.185 -6.690 -15.153 1.00 76.12 119 THR A O 1
ATOM 840 N N . VAL A 1 120 ? 3.517 -7.070 -16.624 1.00 67.88 120 VAL A N 1
ATOM 841 C CA . VAL A 1 120 ? 4.351 -7.428 -17.763 1.00 67.88 120 VAL A CA 1
ATOM 842 C C . VAL A 1 120 ? 4.670 -6.126 -18.504 1.00 67.88 120 VAL A C 1
ATOM 844 O O . VAL A 1 120 ? 3.768 -5.314 -18.722 1.00 67.88 120 VAL A O 1
ATOM 847 N N . ALA A 1 121 ? 5.945 -5.886 -18.783 1.00 60.88 121 ALA A N 1
ATOM 848 C CA . ALA A 1 121 ? 6.401 -4.750 -19.570 1.00 60.88 121 ALA A CA 1
ATOM 849 C C . ALA A 1 121 ? 6.204 -5.057 -21.066 1.00 60.88 121 ALA A C 1
ATOM 851 O O . ALA A 1 121 ? 6.467 -6.196 -21.462 1.00 60.88 121 ALA A O 1
ATOM 852 N N . PRO A 1 122 ? 5.694 -4.103 -21.866 1.00 53.56 122 PRO A N 1
ATOM 853 C CA . PRO A 1 122 ? 5.547 -4.276 -23.309 1.00 53.56 122 PRO A CA 1
ATOM 854 C C . PRO A 1 122 ? 6.896 -4.333 -24.037 1.00 53.56 122 PRO A C 1
ATOM 856 O O . PRO A 1 122 ? 7.882 -3.748 -23.529 1.00 53.56 122 PRO A O 1
#

Organism: NCBI:txid1225769

Sequence (122 aa):
MLLEALVAMLVMTALGLGLVFTQGRAAVAQKTLRSQNLAVVRMRVLLQGDQAALCQTPSPTLPLTPSVSLPLTVRCSTRNMAVDAPAAGTGSAAVTVPVVTLSVSSPALLGPGTLTLSTVAP

Foldseek 3Di:
DVVVVVVVVVVVVVVVVVVVVVVVVVVVVVQLVVLVVLQVVQVVVVVVPCQPVLVVDDWDWRDSDPVDIFTKDKDKDWDWDFDDDPPDDDDTDTDIWIKIKIKTDDCVRNNPDIDIDIDTDD